Protein AF-W6RYH5-F1 (afdb_monomer)

pLDDT: mean 93.67, std 8.43, range [51.22, 98.75]

Radius of gyration: 15.2 Å; Cα contacts (8 Å, |Δi|>4): 115; chains: 1; bounding box: 27×47×33 Å

Solvent-accessible surface area (backbone atoms only — not comparable to full-atom values): 6780 Å² total; per-residue (Å²): 133,56,70,66,59,53,44,55,55,51,51,52,41,58,76,70,67,53,54,68,72,56,51,53,50,52,51,44,70,76,41,57,93,42,65,57,80,48,40,58,62,52,30,52,51,27,48,77,72,64,39,32,72,60,22,41,53,47,38,57,59,29,56,74,79,49,91,52,53,66,45,30,49,54,40,16,55,31,27,48,76,71,67,38,34,69,62,14,47,60,25,52,73,65,47,83,52,66,71,61,47,66,76,36,43,71,61,47,55,52,30,52,74,69,42,75,90,72,77,123

Structure (mmCIF, N/CA/C/O backbone):
data_AF-W6RYH5-F1
#
_entry.id   AF-W6RYH5-F1
#
loop_
_atom_site.group_PDB
_atom_site.id
_atom_site.type_symbol
_atom_site.label_atom_id
_atom_site.label_alt_id
_atom_site.label_comp_id
_atom_site.label_asym_id
_atom_site.label_entity_id
_atom_site.label_seq_id
_atom_site.pdbx_PDB_ins_code
_atom_site.Cartn_x
_atom_site.Cartn_y
_atom_site.Cartn_z
_atom_site.occupancy
_atom_site.B_iso_or_equiv
_atom_site.auth_seq_id
_atom_site.auth_comp_id
_atom_site.auth_asym_id
_atom_site.auth_atom_id
_atom_site.pdbx_PDB_model_num
ATOM 1 N N . MET A 1 1 ? 5.006 -13.606 -16.912 1.00 66.00 1 MET A N 1
ATOM 2 C CA . MET A 1 1 ? 4.003 -13.770 -15.853 1.00 66.00 1 MET A CA 1
ATOM 3 C C . MET A 1 1 ? 3.247 -12.471 -15.796 1.00 66.00 1 MET A 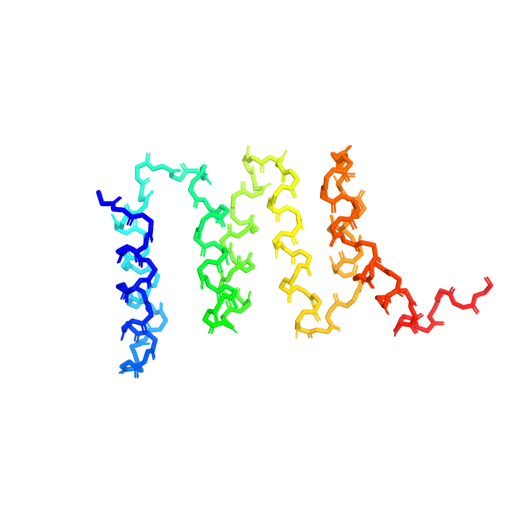C 1
ATOM 5 O O . MET A 1 1 ? 3.881 -11.425 -15.691 1.00 66.00 1 MET A O 1
ATOM 9 N N . ASP A 1 2 ? 1.949 -12.549 -16.028 1.00 86.06 2 ASP A N 1
ATOM 10 C CA . ASP A 1 2 ? 1.048 -11.402 -16.011 1.00 86.06 2 ASP A CA 1
ATOM 11 C C . ASP A 1 2 ? 0.868 -10.901 -14.565 1.00 86.06 2 ASP A C 1
ATOM 13 O O . ASP A 1 2 ? 0.912 -11.692 -13.624 1.00 86.06 2 ASP A O 1
ATOM 17 N N . ILE A 1 3 ? 0.672 -9.594 -14.365 1.00 83.94 3 ILE A N 1
ATOM 18 C CA . ILE A 1 3 ? 0.433 -9.009 -13.033 1.00 83.94 3 ILE A CA 1
ATOM 19 C C . ILE A 1 3 ? -0.808 -9.641 -12.398 1.00 83.94 3 ILE A C 1
ATOM 21 O O . ILE A 1 3 ? -0.804 -9.918 -11.199 1.00 83.94 3 ILE A O 1
ATOM 25 N N . LYS A 1 4 ? -1.830 -9.949 -13.206 1.00 88.75 4 L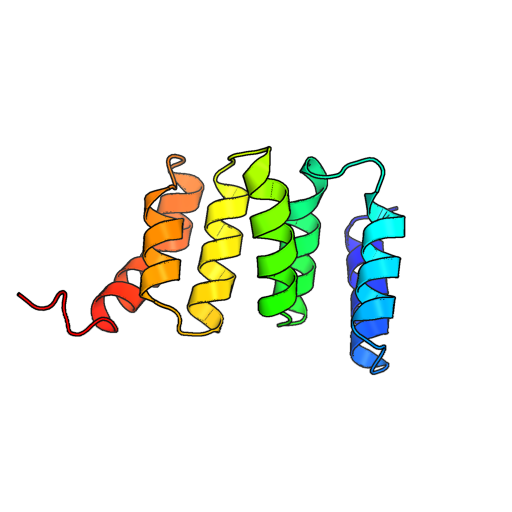YS A N 1
ATOM 26 C CA . LYS A 1 4 ? -3.025 -10.652 -12.735 1.00 88.75 4 LYS A CA 1
ATOM 27 C C . LYS A 1 4 ? -2.698 -12.041 -12.179 1.00 88.75 4 LYS A C 1
ATOM 29 O O . LYS A 1 4 ? -3.193 -12.396 -11.119 1.00 88.75 4 LYS A O 1
ATOM 34 N N . GLU A 1 5 ? -1.836 -12.805 -12.852 1.00 89.69 5 GLU A N 1
ATOM 35 C CA . GLU A 1 5 ? -1.409 -14.128 -12.369 1.00 89.69 5 GLU A CA 1
ATOM 36 C C . GLU A 1 5 ? -0.661 -14.024 -11.035 1.00 89.69 5 GLU A C 1
ATOM 38 O O . GLU A 1 5 ? -0.815 -14.886 -10.171 1.00 89.69 5 GLU A O 1
ATOM 43 N N . VAL A 1 6 ? 0.135 -12.966 -10.848 1.00 89.75 6 VAL A N 1
ATOM 44 C CA . VAL A 1 6 ? 0.837 -12.728 -9.580 1.00 89.75 6 VAL A CA 1
ATOM 45 C C . VAL A 1 6 ? -0.136 -12.378 -8.460 1.00 89.75 6 VAL A C 1
ATOM 47 O O . VAL A 1 6 ? 0.006 -12.903 -7.355 1.00 89.75 6 VAL A O 1
ATOM 50 N N . HIS A 1 7 ? -1.116 -11.520 -8.745 1.00 90.94 7 HIS A N 1
ATOM 51 C CA . HIS A 1 7 ? -2.174 -11.169 -7.799 1.00 90.94 7 HIS A CA 1
ATOM 52 C C . HIS A 1 7 ? -2.953 -12.417 -7.373 1.00 90.94 7 HIS A C 1
ATOM 54 O O . HIS A 1 7 ? -2.959 -12.748 -6.189 1.00 90.94 7 HIS A O 1
ATOM 60 N N . ASP A 1 8 ? -3.459 -13.191 -8.340 1.00 92.44 8 ASP A N 1
ATOM 61 C CA . ASP A 1 8 ? -4.198 -14.436 -8.096 1.00 92.44 8 ASP A CA 1
ATOM 62 C C . ASP A 1 8 ? -3.364 -15.428 -7.256 1.00 92.44 8 ASP A C 1
ATOM 64 O O . ASP A 1 8 ? -3.866 -16.039 -6.309 1.00 92.44 8 ASP A O 1
ATOM 68 N N . ALA A 1 9 ? -2.065 -15.571 -7.551 1.00 92.38 9 ALA A N 1
ATOM 69 C CA . ALA A 1 9 ? -1.177 -16.456 -6.800 1.00 92.38 9 ALA A CA 1
ATOM 70 C C . ALA A 1 9 ? -0.990 -16.007 -5.341 1.00 92.38 9 ALA A C 1
ATOM 72 O O . ALA A 1 9 ? -1.016 -16.843 -4.436 1.00 92.38 9 ALA A O 1
ATOM 73 N N . ILE A 1 10 ? -0.809 -14.707 -5.096 1.00 94.00 10 ILE A N 1
ATOM 74 C CA . ILE A 1 10 ? -0.661 -14.162 -3.740 1.00 94.00 10 ILE A CA 1
ATOM 75 C C . ILE A 1 10 ? -1.986 -14.266 -2.975 1.00 94.00 10 ILE A C 1
ATOM 77 O O . ILE A 1 10 ? -1.979 -14.709 -1.825 1.00 94.00 10 ILE A O 1
ATOM 81 N N . HIS A 1 11 ? -3.115 -13.968 -3.618 1.00 94.12 11 HIS A N 1
ATOM 82 C CA . HIS A 1 11 ? -4.450 -14.116 -3.039 1.00 94.12 11 HIS A CA 1
ATOM 83 C C . HIS A 1 11 ? -4.717 -15.552 -2.555 1.00 94.12 11 HIS A C 1
ATOM 85 O O . HIS A 1 11 ? -5.210 -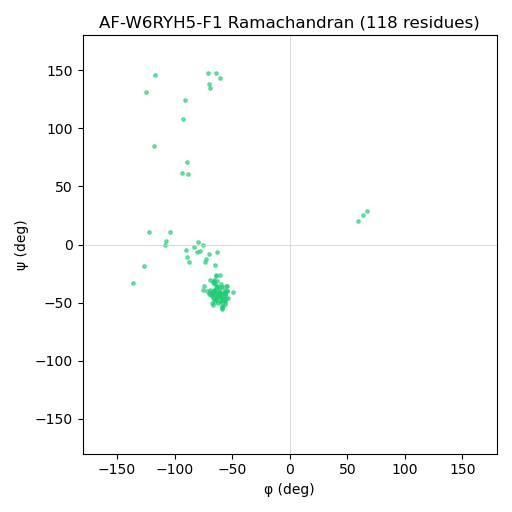15.780 -1.446 1.00 94.12 11 HIS A O 1
ATOM 91 N N . ILE A 1 12 ? -4.318 -16.558 -3.342 1.00 94.88 12 ILE A N 1
ATOM 92 C CA . ILE A 1 12 ? -4.418 -17.974 -2.951 1.00 94.88 12 ILE A CA 1
ATOM 93 C C . ILE A 1 12 ? -3.608 -18.269 -1.675 1.00 94.88 12 ILE A C 1
ATOM 95 O O . ILE A 1 12 ? -4.036 -19.059 -0.831 1.00 94.88 12 ILE A O 1
ATOM 99 N N . LEU A 1 13 ? -2.444 -17.639 -1.488 1.00 95.38 13 LEU A N 1
ATOM 100 C CA . LEU A 1 13 ? -1.659 -17.826 -0.264 1.00 95.38 13 LEU A CA 1
ATOM 101 C C . LEU A 1 13 ? -2.388 -17.256 0.960 1.00 95.38 13 LEU A C 1
ATOM 103 O O . LEU A 1 13 ? -2.446 -17.935 1.991 1.00 95.38 13 LEU A O 1
ATOM 107 N N . TYR A 1 14 ? -2.972 -16.061 0.842 1.00 95.12 14 TYR A N 1
ATOM 108 C CA . TYR A 1 14 ? -3.747 -15.437 1.919 1.00 95.12 14 TYR A CA 1
ATOM 109 C C . TYR A 1 14 ? -5.001 -16.243 2.269 1.00 95.12 14 TYR A C 1
ATOM 111 O O . TYR A 1 14 ? -5.226 -16.557 3.439 1.00 95.12 14 TYR A O 1
ATOM 119 N N . THR A 1 15 ? -5.779 -16.653 1.267 1.00 95.12 15 THR A N 1
ATOM 120 C CA . THR A 1 15 ? -7.015 -17.434 1.469 1.00 95.12 15 THR A CA 1
ATOM 121 C C . THR A 1 15 ? -6.767 -18.807 2.093 1.00 95.12 15 THR A C 1
ATOM 123 O O . THR A 1 15 ? -7.583 -19.271 2.887 1.00 95.12 15 THR A O 1
ATOM 126 N N . ASN A 1 16 ? -5.614 -19.426 1.826 1.00 95.06 16 ASN A N 1
ATOM 127 C CA . ASN A 1 16 ? -5.213 -20.686 2.456 1.00 95.06 16 ASN A CA 1
ATOM 128 C C . ASN A 1 16 ? -4.646 -20.526 3.881 1.00 95.06 16 ASN A C 1
ATOM 130 O O . ASN A 1 16 ? -4.211 -21.513 4.476 1.00 95.06 16 ASN A O 1
ATOM 134 N N . GLY A 1 17 ? -4.607 -19.310 4.439 1.00 91.50 17 GLY A N 1
ATOM 135 C CA . GLY A 1 17 ? -4.047 -19.063 5.772 1.00 91.50 17 GLY A CA 1
ATOM 136 C C . GLY A 1 17 ? -2.534 -19.292 5.843 1.00 91.50 17 GLY A C 1
ATOM 137 O O . GLY A 1 17 ? -2.004 -19.671 6.889 1.00 91.50 17 GLY A O 1
ATOM 138 N N . THR A 1 18 ? -1.831 -19.096 4.723 1.00 94.69 18 THR A N 1
ATOM 139 C CA . THR A 1 18 ? -0.374 -19.251 4.646 1.00 94.69 18 THR A CA 1
ATOM 140 C C . THR A 1 18 ? 0.318 -18.270 5.594 1.00 94.69 18 THR A C 1
ATOM 142 O O . THR A 1 18 ? -0.112 -17.129 5.757 1.00 94.69 18 THR A O 1
ATOM 145 N N . SER A 1 19 ? 1.422 -18.686 6.220 1.00 94.81 19 SER A N 1
ATOM 146 C CA . SER A 1 19 ? 2.160 -17.800 7.124 1.00 94.81 19 SER A CA 1
ATOM 147 C C . SER A 1 19 ? 2.753 -16.593 6.390 1.00 94.81 19 SER A C 1
ATOM 149 O O . SER A 1 19 ? 3.202 -16.696 5.243 1.00 94.81 19 SER A O 1
ATOM 151 N N . LYS A 1 20 ? 2.843 -15.451 7.085 1.00 92.31 20 LYS A N 1
ATOM 152 C CA . LYS A 1 20 ? 3.433 -14.224 6.525 1.00 92.31 20 LYS A CA 1
ATOM 153 C C . LYS A 1 20 ? 4.860 -14.435 6.009 1.00 92.31 20 LYS A C 1
ATOM 155 O O . LYS A 1 20 ? 5.212 -13.892 4.970 1.00 92.31 20 LYS A O 1
ATOM 160 N N . ASP A 1 21 ? 5.664 -15.275 6.663 1.00 94.56 21 ASP A N 1
ATOM 161 C CA . ASP A 1 21 ? 7.031 -15.585 6.214 1.00 94.56 21 ASP A CA 1
ATOM 162 C C . ASP A 1 21 ? 7.077 -16.345 4.884 1.00 94.56 21 ASP A C 1
ATOM 164 O O . ASP A 1 21 ? 8.024 -16.206 4.106 1.00 94.56 21 ASP A O 1
ATOM 168 N N . LEU A 1 22 ? 6.085 -17.194 4.616 1.00 94.50 22 LEU A N 1
ATOM 169 C CA . LEU A 1 22 ? 5.971 -17.878 3.331 1.00 94.50 22 LEU A CA 1
ATOM 170 C C . LEU A 1 22 ? 5.473 -16.922 2.245 1.00 94.50 22 LEU A C 1
ATOM 172 O O . LEU A 1 22 ? 6.030 -16.936 1.150 1.00 94.50 22 LEU A O 1
ATOM 176 N N . ILE A 1 23 ? 4.523 -16.041 2.566 1.00 95.56 23 ILE A N 1
ATOM 177 C CA . ILE A 1 23 ? 4.049 -14.991 1.652 1.00 95.56 23 ILE A CA 1
ATOM 178 C C . ILE A 1 23 ? 5.206 -14.063 1.257 1.00 95.56 23 ILE A C 1
ATOM 180 O O . ILE A 1 23 ? 5.474 -13.889 0.070 1.00 95.56 23 ILE A O 1
ATOM 184 N N . LYS A 1 24 ? 5.979 -13.560 2.232 1.00 95.00 24 LYS A N 1
ATOM 185 C CA . LYS A 1 24 ? 7.193 -12.758 1.989 1.00 95.00 24 LYS A CA 1
ATOM 186 C C . LYS A 1 24 ? 8.178 -13.471 1.066 1.00 95.00 24 LYS A C 1
ATOM 188 O O . LYS A 1 24 ? 8.698 -12.874 0.127 1.00 95.00 24 LYS A O 1
ATOM 193 N N . ARG A 1 25 ? 8.439 -14.760 1.312 1.00 94.12 25 ARG A N 1
ATOM 194 C CA . ARG A 1 25 ? 9.333 -15.565 0.464 1.00 94.12 25 ARG A CA 1
ATOM 195 C C . ARG A 1 25 ? 8.799 -15.710 -0.957 1.00 94.12 25 ARG A C 1
ATOM 197 O O . ARG A 1 25 ? 9.581 -15.573 -1.892 1.00 94.12 25 ARG A O 1
ATOM 204 N N . ALA A 1 26 ? 7.502 -15.955 -1.126 1.00 93.56 26 ALA A N 1
ATOM 205 C CA . ALA A 1 26 ? 6.879 -16.057 -2.441 1.00 93.56 26 ALA A CA 1
ATOM 206 C C . ALA A 1 26 ? 6.999 -14.738 -3.218 1.00 93.56 26 ALA A C 1
ATOM 208 O O . ALA A 1 26 ? 7.525 -14.737 -4.329 1.00 93.56 26 ALA A O 1
ATOM 209 N N . ILE A 1 27 ? 6.622 -13.616 -2.598 1.00 94.00 27 ILE A N 1
ATOM 210 C CA . ILE A 1 27 ? 6.748 -12.269 -3.175 1.00 94.00 27 ILE A CA 1
ATOM 211 C C . ILE A 1 27 ? 8.197 -11.991 -3.573 1.00 94.00 27 ILE A C 1
ATOM 213 O O . ILE A 1 27 ? 8.473 -11.636 -4.719 1.00 94.00 27 ILE A O 1
ATOM 217 N N . ASN A 1 28 ? 9.140 -12.202 -2.653 1.00 91.50 28 ASN A N 1
ATOM 218 C CA . ASN A 1 28 ? 10.550 -11.952 -2.927 1.00 91.50 28 ASN A CA 1
ATOM 219 C C . ASN A 1 28 ? 11.051 -12.828 -4.075 1.00 91.50 28 ASN A C 1
ATOM 221 O O . ASN A 1 28 ? 11.734 -12.316 -4.947 1.00 91.50 28 ASN A O 1
ATOM 225 N N . ASN A 1 29 ? 10.675 -14.105 -4.148 1.00 91.62 29 ASN A N 1
ATOM 226 C CA . ASN A 1 29 ? 11.073 -14.973 -5.259 1.00 91.62 29 ASN A CA 1
ATOM 227 C C . ASN A 1 29 ? 10.506 -14.511 -6.609 1.00 91.62 29 ASN A C 1
ATOM 229 O O . ASN A 1 29 ? 11.212 -14.586 -7.615 1.00 91.62 29 ASN A O 1
ATOM 233 N N . ILE A 1 30 ? 9.265 -14.018 -6.630 1.00 90.31 30 ILE A N 1
ATOM 234 C CA . ILE A 1 30 ? 8.614 -13.506 -7.841 1.00 90.31 30 ILE A CA 1
ATOM 235 C C . ILE A 1 30 ? 9.299 -12.223 -8.330 1.00 90.31 30 ILE A C 1
ATOM 237 O O . ILE A 1 30 ? 9.565 -12.077 -9.523 1.00 90.31 30 ILE A O 1
ATOM 241 N N . PHE A 1 31 ? 9.622 -11.310 -7.413 1.00 88.31 31 PHE A N 1
ATOM 242 C CA . PHE A 1 31 ? 10.024 -9.944 -7.749 1.00 88.31 31 PHE A CA 1
ATOM 243 C C . PHE A 1 31 ? 11.512 -9.621 -7.530 1.00 88.31 31 PHE A C 1
ATOM 245 O O . PHE A 1 31 ? 11.932 -8.507 -7.840 1.00 88.31 31 PHE A O 1
ATOM 252 N N . ASN A 1 32 ? 12.336 -10.562 -7.045 1.00 82.00 32 ASN A N 1
ATOM 253 C CA . ASN A 1 32 ? 13.713 -10.301 -6.583 1.00 82.00 32 ASN A CA 1
ATOM 254 C C . ASN A 1 32 ? 14.557 -9.482 -7.573 1.00 82.00 32 ASN A C 1
ATOM 256 O O . ASN A 1 32 ? 15.311 -8.595 -7.191 1.00 82.00 32 ASN A O 1
ATOM 260 N N . ARG A 1 33 ? 14.433 -9.783 -8.870 1.00 83.12 33 ARG A N 1
ATOM 261 C CA . ARG A 1 33 ? 15.255 -9.172 -9.928 1.00 83.12 33 ARG A CA 1
ATOM 262 C C . ARG A 1 33 ? 14.891 -7.720 -10.235 1.00 83.12 33 ARG A C 1
ATOM 264 O O . ARG A 1 33 ? 15.638 -7.055 -10.942 1.00 83.12 33 ARG A O 1
ATOM 271 N N . SER A 1 34 ? 13.754 -7.255 -9.733 1.00 85.62 34 SER A N 1
ATOM 272 C CA . SER A 1 34 ? 13.192 -5.938 -10.027 1.00 85.62 34 SER A CA 1
ATOM 273 C C . SER A 1 34 ? 12.990 -5.102 -8.768 1.00 85.62 34 SER A C 1
ATOM 275 O O . SER A 1 34 ? 12.381 -4.039 -8.835 1.00 85.62 34 SER A O 1
ATOM 277 N N . PHE A 1 35 ? 13.520 -5.543 -7.625 1.00 85.94 35 PHE A N 1
ATOM 278 C CA . PHE A 1 35 ? 13.539 -4.736 -6.414 1.00 85.94 35 PHE A CA 1
ATOM 279 C C . PHE A 1 35 ? 14.516 -3.553 -6.579 1.00 85.94 35 PHE A C 1
ATOM 281 O O . PHE A 1 35 ? 15.632 -3.768 -7.055 1.00 85.94 35 PHE A O 1
ATOM 288 N N . PRO A 1 36 ? 14.161 -2.311 -6.189 1.00 91.88 36 PRO A N 1
ATOM 289 C CA . PRO A 1 36 ? 12.919 -1.871 -5.537 1.00 91.88 36 PRO A CA 1
ATOM 290 C C . PRO A 1 36 ? 11.800 -1.440 -6.507 1.00 91.88 36 PRO A C 1
ATOM 292 O O . PRO A 1 36 ? 10.703 -1.121 -6.061 1.00 91.88 36 PRO A O 1
ATOM 295 N N . ALA A 1 37 ? 12.050 -1.406 -7.818 1.00 90.44 37 ALA A N 1
ATOM 296 C CA . ALA A 1 37 ? 11.116 -0.882 -8.819 1.00 90.44 37 ALA A CA 1
ATOM 297 C C . ALA A 1 37 ? 9.762 -1.615 -8.870 1.00 90.44 37 ALA A C 1
ATOM 299 O O . ALA A 1 37 ? 8.761 -1.015 -9.239 1.00 90.44 37 ALA A O 1
ATOM 300 N N . SER A 1 38 ? 9.707 -2.888 -8.475 1.00 93.25 38 SER A N 1
ATOM 301 C CA . SER A 1 38 ? 8.466 -3.671 -8.394 1.00 93.25 38 SER A CA 1
ATOM 302 C C . SER A 1 38 ? 7.641 -3.420 -7.128 1.00 93.25 38 SER A C 1
ATOM 304 O O . SER A 1 38 ? 6.550 -3.971 -6.993 1.00 93.25 38 SER A O 1
ATOM 306 N N . VAL A 1 39 ? 8.152 -2.644 -6.166 1.00 95.69 39 VAL A N 1
ATOM 307 C CA . VAL A 1 39 ? 7.481 -2.449 -4.874 1.00 95.69 39 VAL A CA 1
ATOM 308 C C . VAL A 1 39 ? 6.119 -1.765 -4.972 1.00 95.69 39 VAL A C 1
ATOM 310 O O . VAL A 1 39 ? 5.250 -2.196 -4.220 1.00 95.69 39 VAL A O 1
ATOM 313 N N . PRO A 1 40 ? 5.852 -0.803 -5.876 1.00 96.12 40 PRO A N 1
ATOM 314 C CA . PRO A 1 40 ? 4.495 -0.290 -6.044 1.00 96.12 40 PRO A CA 1
ATOM 315 C C . PRO A 1 40 ? 3.477 -1.399 -6.335 1.00 96.12 40 PRO A C 1
ATOM 317 O O . PRO A 1 40 ? 2.465 -1.499 -5.649 1.00 96.12 40 PRO A O 1
ATOM 320 N N . THR A 1 41 ? 3.803 -2.317 -7.252 1.00 94.88 41 THR A N 1
ATOM 321 C CA . THR A 1 41 ? 2.963 -3.486 -7.556 1.00 94.88 41 THR A CA 1
ATOM 322 C C . THR A 1 41 ? 2.811 -4.413 -6.350 1.00 94.88 41 THR A C 1
ATOM 324 O O . THR A 1 41 ? 1.707 -4.853 -6.053 1.00 94.88 41 THR A O 1
ATOM 327 N N . ILE A 1 42 ? 3.901 -4.699 -5.629 1.00 95.50 42 ILE A N 1
ATOM 328 C CA . ILE A 1 42 ? 3.852 -5.540 -4.419 1.00 95.50 42 ILE A CA 1
ATOM 329 C C . ILE A 1 42 ? 2.937 -4.913 -3.362 1.00 95.50 42 ILE A C 1
ATOM 331 O O . ILE A 1 42 ? 2.095 -5.598 -2.789 1.00 95.50 42 ILE A O 1
ATOM 335 N N . ALA A 1 43 ? 3.108 -3.620 -3.091 1.00 97.38 43 ALA A N 1
ATOM 336 C CA . ALA A 1 43 ? 2.347 -2.909 -2.078 1.00 97.38 43 ALA A CA 1
ATOM 337 C C . ALA A 1 43 ? 0.863 -2.813 -2.448 1.00 97.38 43 ALA A C 1
ATOM 339 O O . ALA A 1 43 ? 0.030 -2.992 -1.568 1.00 97.38 43 ALA A O 1
ATOM 340 N N . ASP A 1 44 ? 0.526 -2.591 -3.721 1.00 96.50 44 ASP A N 1
ATOM 341 C CA . ASP A 1 44 ? -0.870 -2.564 -4.172 1.00 96.50 44 ASP A CA 1
ATOM 342 C C . ASP A 1 44 ? -1.560 -3.924 -3.969 1.00 96.50 44 ASP A C 1
ATOM 344 O O . ASP A 1 44 ? -2.623 -3.977 -3.355 1.00 96.50 44 ASP A O 1
ATOM 348 N N . ILE A 1 45 ? -0.896 -5.035 -4.325 1.00 96.00 45 ILE A N 1
ATOM 349 C CA . ILE A 1 45 ? -1.405 -6.394 -4.052 1.00 96.00 45 ILE A CA 1
ATOM 350 C C . ILE A 1 45 ? -1.623 -6.604 -2.547 1.00 96.00 45 ILE A C 1
ATOM 352 O O . ILE A 1 45 ? -2.667 -7.085 -2.118 1.00 96.00 45 ILE A O 1
ATOM 356 N N . LEU A 1 46 ? -0.651 -6.229 -1.714 1.00 97.56 46 LEU A N 1
ATOM 357 C CA . LEU A 1 46 ? -0.760 -6.389 -0.260 1.00 97.56 46 LEU A CA 1
ATOM 358 C C . LEU A 1 46 ? -1.866 -5.517 0.355 1.00 97.56 46 LEU A C 1
ATOM 360 O O . LEU A 1 46 ? -2.473 -5.909 1.351 1.00 97.56 46 LEU A O 1
ATOM 364 N N . ILE A 1 47 ? -2.136 -4.345 -0.224 1.00 98.19 47 ILE A N 1
ATOM 365 C CA . ILE A 1 47 ? -3.241 -3.469 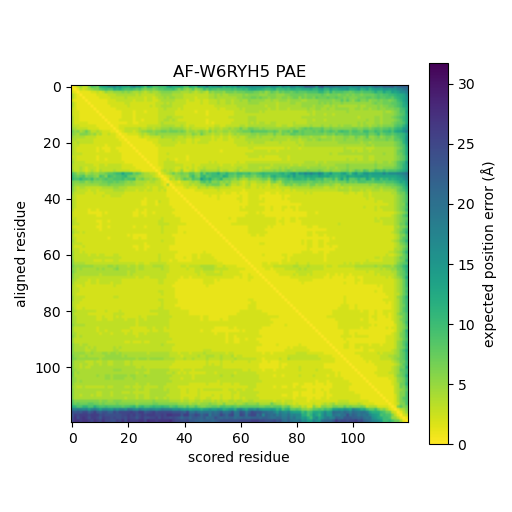0.176 1.00 98.19 47 ILE A CA 1
ATOM 366 C C . ILE A 1 47 ? -4.592 -4.107 -0.166 1.00 98.19 47 ILE A C 1
ATOM 368 O O . ILE A 1 47 ? -5.501 -4.037 0.666 1.00 98.19 47 ILE A O 1
ATOM 372 N N . ASP A 1 48 ? -4.723 -4.749 -1.329 1.00 96.62 48 ASP A N 1
ATOM 373 C CA . ASP A 1 48 ? -5.933 -5.495 -1.706 1.00 96.62 48 ASP A CA 1
ATOM 374 C C . ASP A 1 48 ? -6.202 -6.657 -0.739 1.00 96.62 48 ASP A C 1
ATOM 376 O O . ASP A 1 48 ? -7.338 -6.863 -0.303 1.00 96.62 48 ASP A O 1
ATOM 380 N N . GLU A 1 49 ? -5.140 -7.337 -0.302 1.00 97.06 49 GLU A N 1
ATOM 381 C CA . GLU A 1 49 ? -5.186 -8.375 0.740 1.00 97.06 49 GLU A CA 1
ATOM 382 C C . GLU A 1 49 ? -5.342 -7.812 2.165 1.00 97.06 49 GLU A C 1
ATOM 384 O O . GLU A 1 49 ? -5.422 -8.559 3.142 1.00 97.06 49 GLU A O 1
ATOM 389 N N . LYS A 1 50 ? -5.415 -6.482 2.306 1.00 97.44 50 LYS A N 1
ATOM 390 C CA . LYS A 1 50 ? -5.532 -5.749 3.577 1.00 97.44 50 LYS A CA 1
ATOM 391 C C . LYS A 1 50 ? -4.373 -5.998 4.552 1.00 97.44 50 LYS A C 1
ATOM 393 O O . LYS A 1 50 ? -4.502 -5.727 5.748 1.00 97.44 50 LYS A O 1
ATOM 398 N N . ASP A 1 51 ? -3.218 -6.461 4.071 1.00 97.94 51 ASP A N 1
ATOM 399 C CA . ASP A 1 51 ? -1.996 -6.614 4.868 1.00 97.94 51 ASP A CA 1
ATOM 400 C C . ASP A 1 51 ? -1.173 -5.320 4.854 1.00 97.94 51 ASP A C 1
ATOM 402 O O . ASP A 1 51 ? -0.020 -5.265 4.418 1.00 97.94 51 ASP A O 1
ATOM 406 N N . TYR A 1 52 ? -1.793 -4.248 5.353 1.00 98.50 52 TYR A N 1
ATOM 407 C CA . TYR A 1 52 ? -1.195 -2.913 5.416 1.00 98.50 52 TYR A CA 1
ATOM 408 C C . TYR A 1 52 ? 0.164 -2.878 6.137 1.00 98.50 52 TYR A C 1
ATOM 410 O O . TYR A 1 52 ? 1.061 -2.194 5.644 1.00 98.50 52 TYR A O 1
ATOM 418 N N . PRO A 1 53 ? 0.390 -3.617 7.249 1.00 98.06 53 PRO A N 1
ATOM 419 C CA . PRO A 1 53 ? 1.704 -3.648 7.889 1.00 98.06 53 PRO A CA 1
ATOM 420 C C . PRO A 1 53 ? 2.801 -4.194 6.970 1.00 98.06 53 PRO A C 1
ATOM 422 O O . PRO A 1 53 ? 3.907 -3.654 6.941 1.00 98.06 53 PRO A O 1
ATOM 425 N N . LEU A 1 54 ? 2.501 -5.241 6.194 1.00 97.69 54 LEU A N 1
ATOM 426 C CA . LEU A 1 54 ? 3.469 -5.801 5.258 1.00 97.69 54 LEU A CA 1
ATOM 427 C C . LEU A 1 54 ? 3.691 -4.874 4.057 1.00 97.69 54 LEU A C 1
ATOM 429 O O . LEU A 1 54 ? 4.832 -4.668 3.644 1.00 97.69 54 LEU A O 1
ATOM 433 N N . ALA A 1 55 ? 2.629 -4.259 3.534 1.00 98.38 55 ALA A N 1
ATOM 434 C CA . ALA A 1 55 ? 2.746 -3.250 2.484 1.00 98.38 55 ALA A CA 1
ATOM 435 C C . ALA A 1 55 ? 3.651 -2.082 2.925 1.00 98.38 55 ALA A C 1
ATOM 437 O O . ALA A 1 55 ? 4.557 -1.689 2.187 1.00 98.38 55 ALA A O 1
ATOM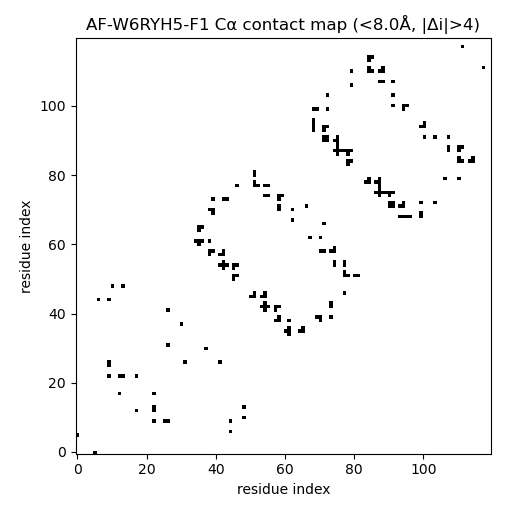 438 N N . LEU A 1 56 ? 3.485 -1.587 4.160 1.00 98.44 56 LEU A N 1
ATOM 439 C CA . LEU A 1 56 ? 4.347 -0.556 4.748 1.00 98.44 56 LEU A CA 1
ATOM 440 C C . LEU A 1 56 ? 5.807 -0.994 4.853 1.00 98.44 56 LEU A C 1
ATOM 442 O O . LEU A 1 56 ? 6.696 -0.194 4.560 1.00 98.44 56 LEU A O 1
ATOM 446 N N . GLU A 1 57 ? 6.074 -2.236 5.263 1.00 97.81 57 GLU A N 1
ATOM 447 C CA . GLU A 1 57 ? 7.435 -2.783 5.337 1.00 97.81 57 GLU A CA 1
ATOM 448 C C . GLU A 1 57 ? 8.138 -2.696 3.973 1.00 97.81 57 GLU A C 1
ATOM 450 O O . GLU A 1 57 ? 9.249 -2.166 3.884 1.00 97.81 57 GLU A O 1
ATOM 455 N N . TYR A 1 58 ? 7.463 -3.128 2.903 1.00 97.69 58 TYR A N 1
ATOM 456 C CA . TYR A 1 58 ? 7.991 -3.052 1.541 1.00 97.69 58 TYR A CA 1
ATOM 457 C C . TYR A 1 58 ? 8.157 -1.608 1.055 1.00 97.69 58 TYR A C 1
ATOM 459 O O . TYR A 1 58 ? 9.234 -1.260 0.561 1.00 97.69 58 TYR A O 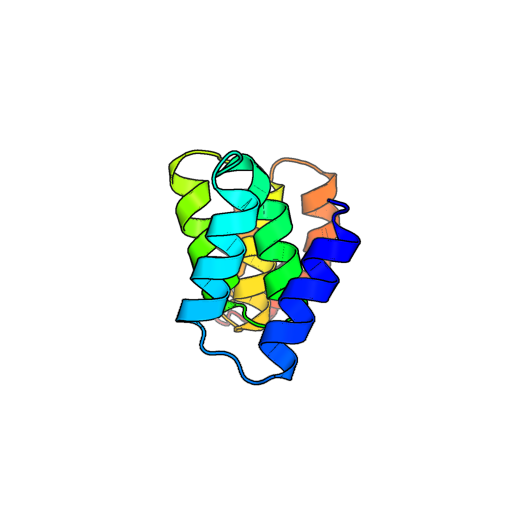1
ATOM 467 N N . CYS A 1 59 ? 7.146 -0.750 1.239 1.00 98.25 59 CYS A N 1
ATOM 468 C CA . CYS A 1 59 ? 7.225 0.669 0.881 1.00 98.25 59 CYS A CA 1
ATOM 469 C C . CYS A 1 59 ? 8.410 1.354 1.570 1.00 98.25 59 CYS A C 1
ATOM 471 O O . CYS A 1 59 ? 9.216 2.010 0.914 1.00 98.25 59 CYS A O 1
ATOM 473 N N . ASN A 1 60 ? 8.561 1.168 2.883 1.00 98.12 60 ASN A N 1
ATOM 474 C CA . ASN A 1 60 ? 9.658 1.754 3.651 1.00 98.12 60 ASN A CA 1
ATOM 475 C C . ASN A 1 60 ? 11.023 1.223 3.204 1.00 98.12 60 ASN A C 1
ATOM 477 O O . ASN A 1 60 ? 11.990 1.981 3.195 1.00 98.12 60 ASN A O 1
ATOM 481 N N . LEU A 1 61 ? 11.121 -0.055 2.826 1.00 96.25 61 LEU A N 1
ATOM 482 C CA . LEU A 1 61 ? 12.359 -0.619 2.298 1.00 96.25 61 LEU A CA 1
ATOM 483 C C . LEU A 1 61 ? 12.729 -0.000 0.942 1.00 96.25 61 LEU A C 1
ATOM 485 O O . LEU A 1 61 ? 13.878 0.400 0.761 1.00 96.25 61 LEU A O 1
ATOM 489 N N . ALA A 1 62 ? 11.774 0.127 0.016 1.00 96.88 62 ALA A N 1
ATOM 490 C CA . ALA A 1 62 ? 11.999 0.753 -1.290 1.00 96.88 62 ALA A CA 1
ATOM 491 C C . ALA A 1 62 ? 12.376 2.233 -1.172 1.00 96.88 62 ALA A C 1
ATOM 493 O O . ALA A 1 62 ? 13.346 2.672 -1.796 1.00 96.88 62 ALA A O 1
ATOM 494 N N . LEU A 1 63 ? 11.670 2.969 -0.305 1.00 97.25 63 LEU A N 1
ATOM 495 C CA . LEU A 1 63 ? 11.889 4.391 -0.030 1.00 97.25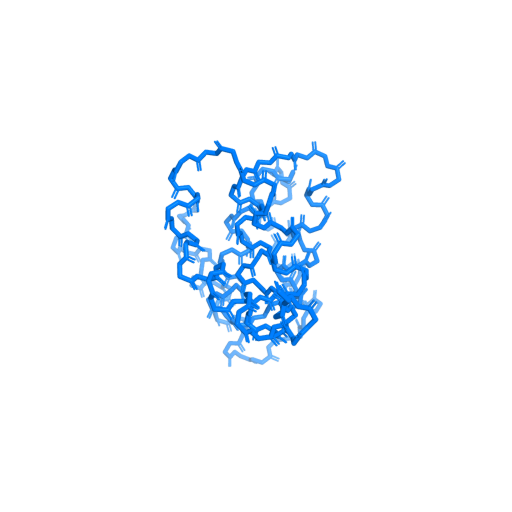 63 LEU A CA 1
ATOM 496 C C . LEU A 1 63 ? 13.268 4.706 0.572 1.00 97.25 63 LEU A C 1
ATOM 498 O O . LEU A 1 63 ? 13.615 5.874 0.690 1.00 97.25 63 LEU A O 1
ATOM 502 N N . LYS A 1 64 ? 14.093 3.706 0.917 1.00 96.81 64 LYS A N 1
ATOM 503 C CA . LYS A 1 64 ? 15.520 3.924 1.227 1.00 96.81 64 LYS A CA 1
ATOM 504 C C . LYS A 1 64 ? 16.374 4.216 -0.010 1.00 96.81 64 LYS A C 1
ATOM 506 O O . LYS A 1 64 ? 17.526 4.608 0.137 1.00 96.81 64 LYS A O 1
ATOM 511 N N . SER A 1 65 ? 15.853 3.947 -1.205 1.00 95.94 65 SER A N 1
ATOM 512 C CA . SER A 1 65 ? 16.620 3.958 -2.457 1.00 95.94 65 SER A CA 1
ATOM 513 C C . SER A 1 65 ? 15.906 4.646 -3.617 1.00 95.94 65 SER A C 1
ATOM 515 O O . SER A 1 65 ? 16.566 5.278 -4.436 1.00 95.94 65 SER A O 1
ATOM 517 N N . ILE A 1 66 ? 14.576 4.557 -3.687 1.00 96.00 66 ILE A N 1
ATOM 518 C CA . ILE A 1 66 ? 13.766 5.222 -4.709 1.00 96.00 66 ILE A CA 1
ATOM 519 C C . ILE A 1 66 ? 12.697 6.085 -4.046 1.00 96.00 66 ILE A C 1
ATOM 521 O O . ILE A 1 66 ? 11.984 5.626 -3.162 1.00 96.00 66 ILE A O 1
ATOM 525 N N . HIS A 1 67 ? 12.568 7.335 -4.483 1.00 96.50 67 HIS A N 1
ATOM 526 C CA . HIS A 1 67 ? 11.598 8.291 -3.951 1.00 96.50 67 HIS A CA 1
ATOM 527 C C . HIS A 1 67 ? 10.635 8.693 -5.062 1.00 96.50 67 HIS A C 1
ATOM 529 O O . HIS A 1 67 ? 10.855 9.683 -5.753 1.00 96.50 67 HIS A O 1
ATOM 535 N N . ILE A 1 68 ? 9.599 7.882 -5.260 1.00 97.06 68 ILE A N 1
ATOM 536 C CA . ILE A 1 68 ? 8.561 8.125 -6.264 1.00 97.06 68 ILE A CA 1
ATOM 537 C C . ILE A 1 68 ? 7.210 8.312 -5.581 1.00 97.06 68 ILE A C 1
ATOM 539 O O . ILE A 1 68 ? 6.918 7.661 -4.577 1.00 97.06 68 ILE A O 1
ATOM 543 N N . ASP A 1 69 ? 6.379 9.176 -6.152 1.00 97.94 69 ASP A N 1
ATOM 544 C CA . ASP A 1 69 ? 5.083 9.549 -5.579 1.00 97.94 69 ASP A CA 1
ATOM 545 C C . ASP A 1 69 ? 4.141 8.368 -5.390 1.00 97.94 69 ASP A C 1
ATOM 547 O O . ASP A 1 69 ? 3.423 8.312 -4.398 1.00 97.94 69 ASP A O 1
ATOM 551 N N . GLU A 1 70 ? 4.199 7.380 -6.281 1.00 98.19 70 GLU A N 1
ATOM 552 C CA . GLU A 1 70 ? 3.404 6.162 -6.150 1.00 98.19 70 GLU A CA 1
ATOM 553 C C . GLU A 1 70 ? 3.675 5.436 -4.824 1.00 98.19 70 GLU A C 1
ATOM 555 O O . GLU A 1 70 ? 2.741 5.014 -4.147 1.00 98.19 70 GLU A O 1
ATOM 560 N N . LEU A 1 71 ? 4.939 5.359 -4.388 1.00 98.25 71 LEU A N 1
ATOM 561 C CA . LEU A 1 71 ? 5.292 4.736 -3.108 1.00 98.25 71 LEU A CA 1
ATOM 562 C C . LEU A 1 71 ? 4.816 5.560 -1.915 1.00 98.25 71 LEU A C 1
ATOM 564 O O . LEU A 1 71 ? 4.350 4.986 -0.931 1.00 98.25 71 LEU A O 1
ATOM 568 N N . TYR A 1 72 ? 4.910 6.888 -1.985 1.00 98.56 72 TYR A N 1
ATOM 569 C CA . TYR A 1 72 ? 4.379 7.757 -0.934 1.00 98.56 72 TYR A CA 1
ATOM 570 C C . TYR A 1 72 ? 2.854 7.667 -0.849 1.00 98.56 72 TYR A C 1
ATOM 572 O O . TYR A 1 72 ? 2.307 7.576 0.249 1.00 98.56 72 TYR A O 1
ATOM 580 N N . PHE A 1 73 ? 2.171 7.600 -1.990 1.00 98.62 73 PHE A N 1
ATOM 581 C CA . PHE A 1 73 ? 0.727 7.426 -2.068 1.00 98.62 73 PHE A CA 1
ATOM 582 C C . PHE A 1 73 ? 0.282 6.071 -1.496 1.00 98.62 73 PHE A C 1
ATOM 584 O O . PHE A 1 73 ? -0.632 6.013 -0.673 1.00 98.62 73 PHE A O 1
ATOM 591 N N . LEU A 1 74 ? 0.947 4.971 -1.866 1.00 98.62 74 LEU A N 1
ATOM 592 C CA . LEU A 1 74 ? 0.647 3.637 -1.331 1.00 98.62 74 LEU A CA 1
ATOM 593 C C . LEU A 1 74 ? 0.953 3.544 0.170 1.00 98.62 74 LEU A C 1
ATOM 595 O O . LEU A 1 74 ? 0.163 2.980 0.929 1.00 98.62 74 LEU A O 1
ATOM 599 N N . LYS A 1 75 ? 2.054 4.152 0.626 1.00 98.69 75 LYS A N 1
ATOM 600 C CA . LYS A 1 75 ? 2.375 4.274 2.054 1.00 98.69 75 LYS A CA 1
ATOM 601 C C . LYS A 1 75 ? 1.288 5.049 2.812 1.00 98.69 75 LYS A C 1
ATOM 603 O O . LYS A 1 75 ? 0.842 4.585 3.860 1.00 98.69 75 LYS A O 1
ATOM 608 N N . ALA A 1 76 ? 0.806 6.166 2.262 1.00 98.62 76 ALA A N 1
ATOM 609 C CA . ALA A 1 76 ? -0.298 6.932 2.838 1.00 98.62 76 ALA A CA 1
ATOM 610 C C . ALA A 1 76 ? -1.590 6.105 2.933 1.00 98.62 76 ALA A C 1
ATOM 612 O O . ALA A 1 76 ? -2.198 6.060 3.998 1.00 98.62 76 ALA A O 1
ATOM 613 N N . ARG A 1 77 ? -1.964 5.364 1.874 1.00 98.62 77 ARG A N 1
ATOM 614 C CA . ARG A 1 77 ? -3.124 4.444 1.893 1.00 98.62 77 ARG A CA 1
ATOM 615 C C . ARG A 1 77 ? -3.045 3.431 3.034 1.00 98.62 77 ARG A C 1
ATOM 617 O O . ARG A 1 77 ? -4.064 3.137 3.665 1.00 98.62 77 ARG A O 1
ATOM 624 N N . CYS A 1 78 ? -1.854 2.898 3.300 1.00 98.75 78 CYS A N 1
ATOM 625 C CA . CYS A 1 78 ? -1.654 1.954 4.393 1.00 98.75 78 CYS A CA 1
ATOM 626 C C . CYS A 1 78 ? -1.856 2.622 5.758 1.00 98.75 78 CYS A C 1
ATOM 628 O O . CYS A 1 78 ? -2.669 2.141 6.544 1.00 98.75 78 CYS A O 1
ATOM 630 N N . HIS A 1 79 ? -1.184 3.749 6.014 1.00 98.69 79 HIS A N 1
ATOM 631 C CA . HIS A 1 79 ? -1.335 4.501 7.265 1.00 98.69 79 HIS A CA 1
ATOM 632 C C . HIS A 1 79 ? -2.784 4.950 7.495 1.00 98.69 79 HIS A C 1
ATOM 634 O O . HIS A 1 79 ? -3.331 4.768 8.582 1.00 98.69 79 HIS A O 1
ATOM 640 N N . PHE A 1 80 ? -3.460 5.433 6.450 1.00 98.38 80 PHE A N 1
ATOM 641 C CA . PHE A 1 80 ? -4.876 5.787 6.503 1.00 98.38 80 PHE A CA 1
ATOM 642 C C . PHE A 1 80 ? -5.755 4.607 6.934 1.00 98.38 80 PHE A C 1
ATOM 644 O O . PHE A 1 80 ? -6.592 4.741 7.827 1.00 98.38 80 PHE A O 1
ATOM 651 N N . SER A 1 81 ? -5.533 3.427 6.345 1.00 98.38 81 SER A N 1
ATOM 652 C CA . SER A 1 81 ? -6.283 2.206 6.674 1.00 98.38 81 SER A CA 1
ATOM 653 C C . SER A 1 81 ? -6.025 1.728 8.109 1.00 98.38 81 SER A C 1
ATOM 655 O O . SER A 1 81 ? -6.918 1.170 8.749 1.00 98.38 81 SER A O 1
ATOM 657 N N . LEU A 1 82 ? -4.827 1.996 8.636 1.00 98.12 82 LEU A N 1
ATOM 658 C CA . LEU A 1 82 ? -4.436 1.738 10.025 1.00 98.12 82 LEU A CA 1
ATOM 659 C C . LEU A 1 82 ? -4.863 2.848 11.003 1.00 98.12 82 LEU A C 1
ATOM 661 O O . LEU A 1 82 ? -4.696 2.683 12.209 1.00 98.12 82 LEU A O 1
ATOM 665 N N . LYS A 1 83 ? -5.482 3.933 10.514 1.00 97.50 83 LYS A N 1
ATOM 666 C CA . LYS A 1 83 ? -5.872 5.131 11.287 1.00 97.50 83 LYS A CA 1
ATOM 667 C C . LYS A 1 83 ? -4.684 5.906 11.879 1.00 97.50 83 LYS A C 1
ATOM 669 O O . LYS A 1 83 ? -4.840 6.634 12.856 1.00 97.50 83 LYS A O 1
ATOM 674 N N . GLU A 1 84 ? -3.518 5.777 11.261 1.00 97.81 84 GLU A N 1
ATOM 675 C CA . GLU A 1 84 ? -2.278 6.496 11.573 1.00 97.81 84 GLU A CA 1
ATOM 676 C C . GLU A 1 84 ? -2.257 7.804 10.763 1.00 97.81 84 GLU A C 1
ATOM 678 O O . GLU A 1 84 ? -1.594 7.938 9.734 1.00 97.81 84 GLU A O 1
ATOM 683 N N . TYR A 1 85 ? -3.120 8.752 11.145 1.00 97.31 85 TYR A N 1
ATOM 684 C CA . TYR A 1 85 ? -3.416 9.922 10.308 1.00 97.31 85 TYR A CA 1
ATOM 685 C C . TYR A 1 85 ? -2.242 10.901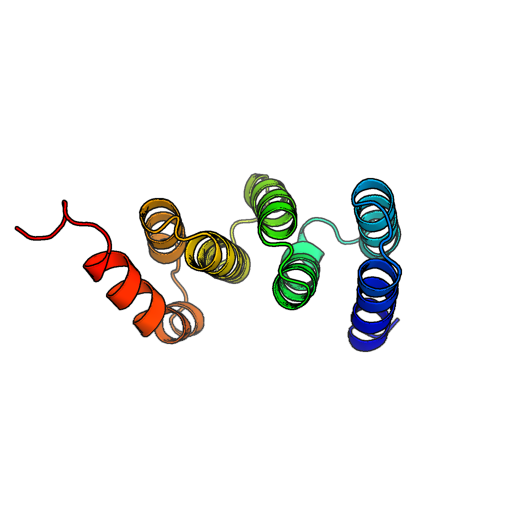 10.179 1.00 97.31 85 TYR A C 1
ATOM 687 O O . TYR A 1 85 ? -2.106 11.529 9.129 1.00 97.31 85 TYR A O 1
ATOM 695 N N . ASN A 1 86 ? -1.382 11.014 11.195 1.00 97.06 86 ASN A N 1
ATOM 696 C CA . ASN A 1 86 ? -0.192 11.868 11.127 1.00 97.06 86 ASN A CA 1
ATOM 697 C C . ASN A 1 86 ? 0.781 11.345 10.061 1.00 97.06 86 ASN A C 1
ATOM 699 O O . ASN A 1 86 ? 1.168 12.068 9.148 1.00 97.06 86 ASN A O 1
ATOM 703 N N . GLU A 1 87 ? 1.085 10.052 10.103 1.00 98.06 87 GLU A N 1
ATOM 704 C CA . GLU A 1 87 ? 1.978 9.369 9.169 1.00 98.06 87 GLU A CA 1
ATOM 705 C C . GLU A 1 87 ? 1.397 9.313 7.747 1.00 98.06 87 GLU A C 1
ATOM 707 O O . GLU A 1 87 ? 2.129 9.373 6.748 1.00 98.06 87 GLU A O 1
ATOM 712 N N . CYS A 1 88 ? 0.065 9.231 7.645 1.00 98.25 88 CYS A N 1
ATOM 713 C CA . CYS A 1 88 ? -0.650 9.405 6.389 1.00 98.25 88 CYS A CA 1
ATOM 714 C C . CYS A 1 88 ? -0.366 10.791 5.796 1.00 98.25 88 CYS A C 1
ATOM 716 O O . CYS A 1 88 ? 0.090 10.876 4.656 1.00 98.25 88 CYS A O 1
ATOM 718 N N . LEU A 1 89 ? -0.589 11.870 6.557 1.00 97.94 89 LEU A N 1
ATOM 719 C CA . LEU A 1 89 ? -0.344 13.239 6.091 1.00 97.94 89 LEU A CA 1
ATOM 720 C C . LEU A 1 89 ? 1.123 13.485 5.748 1.00 97.94 89 LEU A C 1
ATOM 722 O O . LEU A 1 89 ? 1.402 14.086 4.712 1.00 97.94 89 LEU A O 1
ATOM 726 N N . ASP A 1 90 ? 2.053 12.979 6.555 1.00 97.81 90 ASP A N 1
ATOM 727 C CA . ASP A 1 90 ? 3.487 13.069 6.277 1.00 97.81 90 ASP A CA 1
ATOM 728 C C . ASP A 1 90 ? 3.834 12.464 4.918 1.00 97.81 90 ASP A C 1
ATOM 730 O O . ASP A 1 90 ? 4.617 13.039 4.162 1.00 97.81 90 ASP A O 1
ATOM 734 N N . SER A 1 91 ? 3.224 11.325 4.585 1.00 98.31 91 SER A N 1
ATOM 735 C CA . SER A 1 91 ? 3.415 10.664 3.294 1.00 98.31 91 SER A CA 1
ATOM 736 C C . SER A 1 91 ? 2.761 11.454 2.153 1.00 98.31 91 SER A C 1
ATOM 738 O O . SER A 1 91 ? 3.390 11.653 1.116 1.00 98.31 91 SER A O 1
ATOM 740 N N . LEU A 1 92 ? 1.542 11.975 2.343 1.00 98.12 92 LEU A N 1
ATOM 741 C CA . LEU A 1 92 ? 0.846 12.787 1.332 1.00 98.12 92 LEU A CA 1
ATOM 742 C C . LEU A 1 92 ? 1.546 14.122 1.050 1.00 98.12 92 LEU A C 1
ATOM 744 O O . LEU A 1 92 ? 1.563 14.585 -0.087 1.00 98.12 92 LEU A O 1
ATOM 748 N N . ASN A 1 93 ? 2.181 14.724 2.054 1.00 97.50 93 ASN A N 1
ATOM 749 C CA . ASN A 1 93 ? 2.948 15.961 1.902 1.00 97.50 93 ASN A CA 1
ATOM 750 C C . ASN A 1 93 ? 4.255 15.771 1.109 1.00 97.50 93 ASN A C 1
ATOM 752 O O . ASN A 1 93 ? 4.918 16.755 0.787 1.00 97.50 93 ASN A O 1
ATOM 756 N N . LYS A 1 94 ? 4.641 14.527 0.790 1.00 97.94 94 LYS A N 1
ATOM 757 C CA . LYS A 1 94 ? 5.773 14.220 -0.101 1.00 97.94 94 LYS A CA 1
ATOM 758 C C . LYS A 1 94 ? 5.380 14.136 -1.575 1.00 97.94 94 LYS A C 1
ATOM 760 O O . LYS A 1 94 ? 6.281 14.066 -2.405 1.00 97.94 94 LYS A O 1
ATOM 765 N N . LEU A 1 95 ? 4.085 14.124 -1.898 1.00 97.94 95 LEU A N 1
ATOM 766 C CA . LEU A 1 95 ? 3.604 14.045 -3.277 1.00 97.94 95 LEU A CA 1
ATOM 767 C C . LEU A 1 95 ? 3.892 15.349 -4.026 1.00 97.94 95 LEU A C 1
ATOM 769 O O . LEU A 1 95 ? 3.699 16.438 -3.489 1.00 97.94 95 LEU A O 1
ATOM 773 N N . THR A 1 96 ? 4.334 15.227 -5.276 1.00 97.56 96 THR A N 1
ATOM 774 C CA . THR A 1 96 ? 4.667 16.367 -6.152 1.00 97.56 96 THR A CA 1
ATOM 775 C C . THR A 1 96 ? 3.948 16.319 -7.501 1.00 97.56 96 THR A C 1
ATOM 777 O O . THR A 1 96 ? 3.834 17.329 -8.188 1.00 97.56 96 THR A O 1
ATOM 780 N N . ASN A 1 97 ? 3.444 15.152 -7.882 1.00 97.62 97 ASN A N 1
ATOM 781 C CA . ASN A 1 97 ? 2.713 14.878 -9.100 1.00 97.62 97 ASN A CA 1
ATOM 782 C C . ASN A 1 97 ? 1.213 15.080 -8.864 1.00 97.62 97 ASN A C 1
ATOM 784 O O . ASN A 1 97 ? 0.604 14.429 -8.009 1.00 97.62 97 ASN A O 1
ATOM 788 N N . GLU A 1 98 ? 0.616 15.940 -9.687 1.00 97.25 98 GLU A N 1
ATOM 789 C CA . GLU A 1 98 ? -0.794 16.329 -9.601 1.00 97.25 98 GLU A CA 1
ATOM 790 C C . GLU A 1 98 ? -1.754 15.135 -9.614 1.00 97.25 98 GLU A C 1
ATOM 792 O O . GLU A 1 98 ? -2.752 15.145 -8.897 1.00 97.25 98 GLU A O 1
ATOM 797 N N . TYR A 1 99 ? -1.446 14.072 -10.366 1.00 97.50 99 TYR A N 1
ATOM 798 C CA . TYR A 1 99 ? -2.288 12.876 -10.400 1.00 97.50 99 TYR A CA 1
ATOM 799 C C . TYR A 1 99 ? -2.445 12.252 -9.007 1.00 97.50 99 TYR A C 1
ATOM 801 O O . TYR A 1 99 ? -3.564 11.950 -8.588 1.00 97.50 99 TYR A O 1
ATOM 809 N N . TYR A 1 100 ? -1.343 12.081 -8.269 1.00 98.00 100 TYR A N 1
ATOM 810 C CA . TYR A 1 100 ? -1.388 11.499 -6.926 1.00 98.00 100 TYR A CA 1
ATOM 811 C C . TYR A 1 100 ? -1.950 12.473 -5.895 1.00 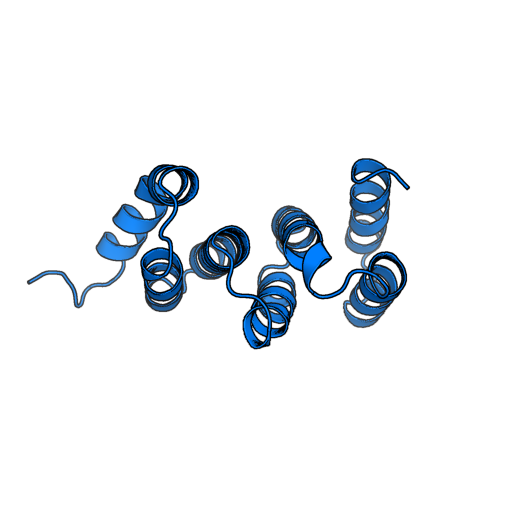98.00 100 TYR A C 1
ATOM 813 O O . TYR A 1 100 ? -2.686 12.041 -5.011 1.00 98.00 100 TYR A O 1
ATOM 821 N N . MET A 1 101 ? -1.655 13.770 -6.029 1.00 97.81 101 MET A N 1
ATOM 822 C CA . MET A 1 101 ? -2.227 14.802 -5.163 1.00 97.81 101 MET A CA 1
ATOM 823 C C . MET A 1 101 ? -3.757 14.787 -5.241 1.00 97.81 101 MET A C 1
ATOM 825 O O . MET A 1 101 ? -4.403 14.584 -4.214 1.00 97.81 101 MET A O 1
ATOM 829 N N . ASN A 1 102 ? -4.318 14.858 -6.452 1.00 97.75 102 ASN A N 1
ATOM 830 C CA . ASN A 1 102 ? -5.766 14.841 -6.682 1.00 97.75 102 ASN A CA 1
ATOM 831 C C . ASN A 1 102 ? -6.404 13.530 -6.199 1.00 97.75 102 ASN A C 1
ATOM 833 O O . ASN A 1 102 ? -7.439 13.536 -5.543 1.00 97.75 102 ASN A O 1
ATOM 837 N N . LYS A 1 103 ? -5.760 12.382 -6.448 1.00 97.38 103 LYS A N 1
ATOM 838 C CA . LYS A 1 103 ? -6.253 11.072 -5.983 1.00 97.38 103 LYS A CA 1
ATOM 839 C C . LYS A 1 103 ? -6.261 10.930 -4.452 1.00 97.38 103 LYS A C 1
ATOM 841 O O . LYS A 1 103 ? -6.894 10.017 -3.925 1.00 97.38 103 LYS A O 1
ATOM 846 N N . SER A 1 104 ? -5.531 11.787 -3.741 1.00 97.25 104 SER A N 1
ATOM 847 C CA . SER A 1 104 ? -5.376 11.741 -2.285 1.00 97.25 104 SER A CA 1
ATOM 848 C C . SER A 1 104 ? -6.111 12.850 -1.532 1.00 97.25 104 SER A C 1
ATOM 850 O O . SER A 1 104 ? -5.995 12.910 -0.310 1.00 97.25 104 SER A O 1
ATOM 852 N N . GLU A 1 105 ? -6.858 13.712 -2.224 1.00 96.56 105 GLU A N 1
ATOM 853 C CA . GLU A 1 105 ? -7.488 14.899 -1.634 1.00 96.56 105 GLU A CA 1
ATOM 854 C C . GLU A 1 105 ? -8.445 14.531 -0.490 1.00 96.56 105 GLU A C 1
ATOM 856 O O . GLU A 1 105 ? -8.195 14.909 0.656 1.00 96.56 105 GLU A O 1
ATOM 861 N N . ASP A 1 106 ? -9.426 13.659 -0.747 1.00 97.00 106 ASP A N 1
ATOM 862 C CA . ASP A 1 106 ? -10.367 13.166 0.273 1.00 97.00 106 ASP A CA 1
ATOM 863 C C . ASP A 1 106 ? -9.650 12.519 1.472 1.00 97.00 106 ASP A C 1
ATOM 865 O O . ASP A 1 106 ? -10.033 12.681 2.634 1.00 97.00 106 ASP A O 1
ATOM 869 N N . MET A 1 107 ? -8.573 11.775 1.197 1.00 97.31 107 MET A N 1
ATOM 870 C CA . MET A 1 107 ? -7.766 11.113 2.224 1.00 97.31 107 MET A CA 1
ATOM 871 C C . MET A 1 107 ? -7.056 12.133 3.116 1.00 97.31 107 MET A C 1
ATOM 873 O O . MET A 1 107 ? -6.971 11.946 4.336 1.00 97.31 107 MET A O 1
ATOM 877 N N . LYS A 1 108 ? -6.551 13.212 2.512 1.00 96.69 108 LYS A N 1
ATOM 878 C CA . LYS A 1 108 ? -5.873 14.306 3.200 1.00 96.69 108 LYS A CA 1
ATOM 879 C C . LYS A 1 108 ? -6.853 15.076 4.074 1.00 96.69 108 LYS A C 1
ATOM 881 O O . LYS A 1 108 ? -6.587 15.246 5.263 1.00 96.69 108 LYS A O 1
ATOM 886 N N . GLU A 1 109 ? -7.993 15.479 3.518 1.00 95.94 109 GLU A N 1
ATOM 887 C CA . GLU A 1 109 ? -9.038 16.194 4.253 1.00 95.94 109 GLU A CA 1
ATOM 888 C C . GLU A 1 109 ? -9.537 15.385 5.449 1.00 95.94 109 GLU A C 1
ATOM 890 O O . GLU A 1 109 ? -9.573 15.885 6.576 1.00 95.94 109 GLU A O 1
ATOM 895 N N . PHE A 1 110 ? -9.848 14.103 5.240 1.00 96.31 110 PHE A N 1
ATOM 896 C CA . PHE A 1 110 ? -10.298 13.240 6.325 1.00 96.31 110 PHE A CA 1
ATOM 897 C C . PHE A 1 110 ? -9.237 13.103 7.420 1.00 96.31 110 PHE A C 1
ATOM 899 O O . PHE A 1 110 ? -9.563 13.193 8.605 1.00 96.31 110 PHE A O 1
ATOM 906 N N . SER A 1 111 ? -7.971 12.904 7.044 1.00 96.19 111 SER A N 1
ATOM 907 C CA . SER A 1 111 ? -6.870 12.782 8.007 1.00 96.19 111 SER A CA 1
ATOM 908 C C . SER A 1 111 ? -6.721 14.047 8.858 1.00 96.19 111 SER A C 1
ATOM 910 O O . SER A 1 111 ? -6.623 13.941 10.080 1.00 96.19 111 SER A O 1
ATOM 912 N N . LEU A 1 112 ? -6.816 15.235 8.249 1.00 94.88 112 LEU A N 1
ATOM 913 C CA . LEU A 1 112 ? -6.802 16.518 8.963 1.00 94.88 112 LEU A CA 1
ATOM 914 C C . LEU A 1 112 ? -7.952 16.631 9.974 1.00 94.88 112 LEU A C 1
ATOM 916 O O . LEU A 1 112 ? -7.733 17.021 11.116 1.00 94.88 112 LEU A O 1
ATOM 920 N N . MET A 1 113 ? -9.171 16.221 9.607 1.00 94.00 113 MET A N 1
ATOM 921 C CA . MET A 1 113 ? -10.325 16.257 10.521 1.00 94.00 113 MET A CA 1
ATOM 922 C C . MET A 1 113 ? -10.170 15.336 11.741 1.00 94.00 113 MET A C 1
ATOM 924 O O . MET A 1 113 ? -10.815 15.557 12.774 1.00 94.00 113 MET A O 1
ATOM 928 N N . LYS A 1 114 ? -9.372 14.269 11.615 1.00 93.44 114 LYS A N 1
ATOM 929 C CA . LYS A 1 114 ? -9.156 13.272 12.670 1.00 93.44 114 LYS A CA 1
ATOM 930 C C . LYS A 1 114 ? -8.039 13.625 13.638 1.00 93.44 114 LYS A C 1
ATOM 932 O O . LYS A 1 114 ? -8.009 13.023 14.708 1.00 93.44 114 LYS A O 1
ATOM 937 N N . ILE A 1 115 ? -7.186 14.589 13.307 1.00 88.81 115 ILE A N 1
ATOM 938 C CA . ILE A 1 115 ? -6.114 15.064 14.181 1.00 88.81 115 ILE A CA 1
ATOM 939 C C . ILE A 1 115 ? -6.654 16.260 14.981 1.00 88.81 115 ILE A C 1
ATOM 941 O O . ILE A 1 115 ? -6.877 17.329 14.413 1.00 88.81 115 ILE A O 1
ATOM 945 N N . PRO A 1 116 ? -6.920 16.110 16.293 1.00 71.81 116 PRO A N 1
ATOM 946 C CA . PRO A 1 116 ? -7.535 17.172 17.094 1.00 71.81 116 PRO A CA 1
ATOM 947 C C . PRO A 1 116 ? -6.654 18.419 17.218 1.00 71.81 116 PRO A C 1
ATOM 949 O O . PRO A 1 116 ? -7.176 19.513 17.387 1.00 71.81 116 PRO A O 1
ATOM 952 N N . GLU A 1 117 ? -5.339 18.234 17.118 1.00 65.81 117 GLU A N 1
ATOM 953 C CA . GLU A 1 117 ? -4.287 19.232 17.353 1.00 65.81 117 GLU A CA 1
ATOM 954 C C . GLU A 1 117 ? -4.102 20.225 16.192 1.00 65.81 117 GLU A C 1
ATOM 956 O O . GLU A 1 117 ? -3.331 21.166 16.313 1.00 65.81 117 GLU A O 1
ATOM 961 N N . LEU A 1 118 ? -4.802 20.031 15.068 1.00 58.62 118 LEU A N 1
ATOM 962 C CA . LEU A 1 118 ? -4.786 20.941 13.911 1.00 58.62 118 LEU A CA 1
ATOM 963 C C . LEU A 1 118 ? -6.057 21.805 13.822 1.00 58.62 118 LEU A C 1
ATOM 965 O O . LEU A 1 118 ? -6.303 22.441 12.799 1.00 58.62 118 LEU A O 1
ATOM 969 N N . LYS A 1 119 ? -6.890 21.798 14.871 1.00 53.12 119 LYS A N 1
ATOM 970 C CA . LYS A 1 119 ? -8.096 22.628 14.994 1.00 53.12 119 LYS A CA 1
ATOM 971 C C . LYS A 1 119 ? -7.784 23.926 15.744 1.00 53.12 119 LYS A C 1
ATOM 973 O O . LYS A 1 119 ? -8.360 24.148 16.804 1.00 53.12 119 LYS A O 1
ATOM 978 N N . ASP A 1 120 ? -6.896 24.744 15.194 1.00 51.22 120 ASP A N 1
ATOM 979 C CA . ASP A 1 120 ? -6.643 26.114 15.663 1.00 51.22 120 ASP A CA 1
ATOM 980 C C . ASP A 1 120 ? -6.888 27.123 14.533 1.00 51.22 120 ASP A C 1
ATOM 982 O O . ASP A 1 120 ? -6.328 26.930 13.427 1.00 51.22 120 ASP A O 1
#

Sequence (120 aa):
MDIKEVHDAIHILYTNGTSKDLIKRAINNIFNRSFPASVPTIADILIDEKDYPLALEYCNLALKSIHIDELYFLKARCHFSLKEYNECLDSLNKLTNEYYMNKSEDMKEFSLMKIPELKD

Organism: NCBI:txid1216932

Foldseek 3Di:
DDLVVVLVVLVVCLVVVHDPVVSVVSVCVVCVVPPPVCLLSVLVSCVVSVVLVVNLVSLVVRCVPDQDLSSLLSNLSSCLSVLVLVSNLVSLVSDDDPVSVVVCVVVNVVSCVSDPVNPD

InterPro domains:
  IPR011990 Tetratricopeptide-like helical domain superfamily [G3DSA:1.25.40.10] (6-113)
  IPR011990 Tetratricopeptide-like helical domain superfamily [SSF48452] (35-99)

Mean predicted aligned error: 3.78 Å

Nearest PDB structures (foldseek):
  6q6h-assembly1_P  TM=7.319E-01  e=1.222E+00  Homo sapiens
  5g04-assembly1_F  TM=6.789E-01  e=1.104E+00  Homo sapiens
  6sar-assembly1_A  TM=6.180E-01  e=1.499E+00  Escherichia coli K-12
  7qtt-assembly1_X  TM=6.655E-01  e=1.838E+00  Homo sapiens
  7xn7-assembly1_q  TM=4.985E-01  e=2.036E+00  Komagataella phaffii

Secondary structure (DSSP, 8-state):
--HHHHHHHHHHHHHTT--HHHHHHHHHHHHGGGTTTTHHHHHHHHHHTT-HHHHHHHHHHHTTT---HHHHHHHHHHHHHHT-HHHHHHHHTT--SHHHHHHTHHHHHHHHHH-GGG--